Protein AF-A0A2X3KNA8-F1 (afdb_monomer)

Radius of gyration: 16.58 Å; Cα contacts (8 Å, |Δi|>4): 50; chains: 1; bounding box: 39×18×46 Å

Mean predicted aligned error: 5.2 Å

Organism: Klebsiella pneumoniae (NCBI:txid573)

Sequence (73 aa):
MRNAGRYDGMLGVLAAIEVVQRLHQQGRRLAKAIEIVGFGDEEGTRFGITLLGSRGVTGTWPESWLSQCDTDG

Foldseek 3Di:
DPCDDPCHQVVVLVVLVVVVVVCVVVVHDDPDDDDRDRFPAQVVPFQVDHPVRVCVVVVNDDPCSVVTHGPVD

Nearest PDB structures (foldseek):
  3n5f-assembly1_B  TM=9.463E-01  e=1.336E-02  Geobacillus stearothermophilus

Secondary structure (DSSP, 8-state):
-----TTTTHHHHHHHHHHHHHHHHTT---SS-------S-SS-TTTS-TTHHHHHHHT---GGGGG---TT-

Solvent-accessible surface area (backbone atoms only — not comparable to full-atom values): 4742 Å² total; per-residue (Å²): 118,96,74,76,56,102,51,61,72,57,47,61,52,52,50,53,51,50,53,54,50,52,35,55,76,69,70,56,80,67,100,60,89,88,85,89,82,82,66,48,53,53,75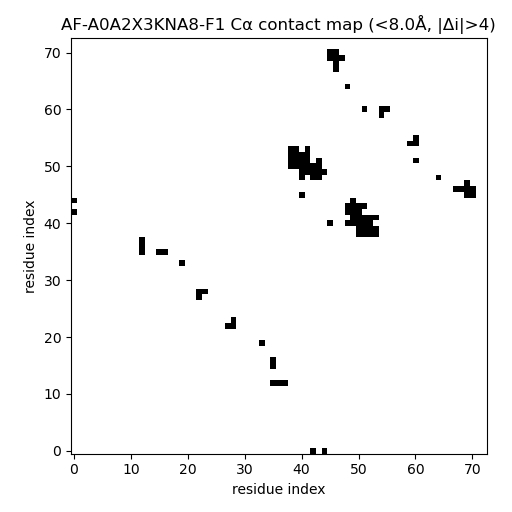,15,77,65,58,75,45,59,39,47,36,56,28,58,76,71,69,66,65,65,77,74,56,81,76,55,56,44,94,88,103

pLDDT: mean 89.55, std 9.44, range [49.91, 98.44]

InterPro domains:
  IPR002933 Peptidase M20 [PF01546] (5-59)
  IPR010158 N-carbamoyl-L-amino-acid amidohydrolase [PTHR32494] (3-72)

Structure (mmCIF, N/CA/C/O backbone):
data_AF-A0A2X3KNA8-F1
#
_entry.id   AF-A0A2X3KNA8-F1
#
loop_
_atom_site.group_PDB
_atom_site.id
_atom_site.ty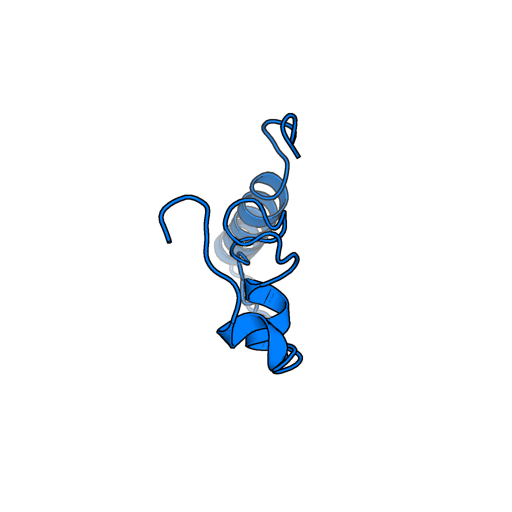pe_symbol
_atom_site.label_atom_id
_atom_site.label_alt_id
_atom_site.label_comp_id
_atom_site.label_asym_id
_atom_site.label_entity_id
_atom_site.label_seq_id
_atom_site.pdbx_PDB_ins_code
_atom_site.Cartn_x
_atom_site.Cartn_y
_atom_site.Cartn_z
_atom_site.occupancy
_atom_site.B_iso_or_equiv
_atom_site.auth_seq_id
_atom_site.auth_comp_id
_atom_site.auth_asym_id
_atom_site.auth_atom_id
_atom_site.pdbx_PDB_model_num
ATOM 1 N N . MET A 1 1 ? 16.758 0.113 -8.977 1.00 49.91 1 MET A N 1
ATOM 2 C CA . MET A 1 1 ? 17.422 0.956 -7.959 1.00 49.91 1 MET A CA 1
ATOM 3 C C . MET A 1 1 ? 18.102 0.035 -6.952 1.00 49.91 1 MET A C 1
ATOM 5 O O . MET A 1 1 ? 17.469 -0.921 -6.539 1.00 49.91 1 MET A O 1
ATOM 9 N N . ARG A 1 2 ? 19.398 0.198 -6.639 1.00 54.00 2 ARG A N 1
ATOM 10 C CA . ARG A 1 2 ? 20.147 -0.795 -5.827 1.00 54.00 2 ARG A CA 1
ATOM 11 C C . ARG A 1 2 ? 20.308 -0.449 -4.338 1.00 54.00 2 ARG A C 1
ATOM 13 O O . ARG A 1 2 ? 20.950 -1.214 -3.640 1.00 54.00 2 ARG A O 1
ATOM 20 N N . ASN A 1 3 ? 19.707 0.639 -3.849 1.00 61.38 3 ASN A N 1
ATOM 21 C CA . ASN A 1 3 ? 19.784 1.051 -2.439 1.00 61.38 3 ASN A CA 1
ATOM 22 C C . ASN A 1 3 ? 18.431 1.576 -1.920 1.00 61.38 3 ASN A C 1
ATOM 24 O O . ASN A 1 3 ? 18.369 2.673 -1.370 1.00 61.38 3 ASN A O 1
ATOM 28 N N . ALA A 1 4 ? 17.342 0.822 -2.102 1.00 67.38 4 ALA A N 1
ATOM 29 C CA . ALA A 1 4 ? 16.138 1.089 -1.316 1.00 67.38 4 ALA A CA 1
ATOM 30 C C . ALA A 1 4 ? 16.476 0.846 0.164 1.00 67.38 4 ALA A C 1
ATOM 32 O O . ALA A 1 4 ? 17.136 -0.140 0.514 1.00 67.38 4 ALA A O 1
ATOM 33 N N . GLY A 1 5 ? 16.115 1.790 1.031 1.00 81.44 5 GLY A N 1
ATOM 34 C CA . GLY A 1 5 ? 16.419 1.690 2.455 1.00 81.44 5 GLY A CA 1
ATOM 35 C C . GLY A 1 5 ? 15.718 0.482 3.079 1.00 81.44 5 GLY A C 1
ATOM 36 O O . GLY A 1 5 ? 14.663 0.059 2.623 1.00 81.44 5 GLY A O 1
ATOM 37 N N . ARG A 1 6 ? 16.243 -0.044 4.192 1.00 87.06 6 ARG A N 1
ATOM 38 C CA . ARG A 1 6 ? 15.654 -1.200 4.908 1.00 87.06 6 ARG A CA 1
ATOM 39 C C . ARG A 1 6 ? 14.196 -1.023 5.373 1.00 87.06 6 ARG A C 1
ATOM 41 O O . ARG A 1 6 ? 13.636 -1.953 5.936 1.00 87.06 6 ARG A O 1
ATOM 48 N N . TYR A 1 7 ? 13.645 0.181 5.252 1.00 90.62 7 TYR A N 1
ATOM 49 C CA . TYR A 1 7 ? 12.293 0.550 5.670 1.00 90.62 7 TYR A CA 1
ATOM 50 C C . TYR A 1 7 ? 11.404 0.944 4.487 1.00 90.62 7 TYR A C 1
ATOM 52 O O . TYR A 1 7 ? 10.208 1.156 4.679 1.00 90.62 7 TYR A O 1
ATOM 60 N N . ASP A 1 8 ? 11.982 1.045 3.293 1.00 89.81 8 ASP A N 1
ATOM 61 C CA . ASP A 1 8 ? 11.283 1.474 2.093 1.00 89.81 8 ASP A CA 1
ATOM 62 C C . ASP A 1 8 ? 10.228 0.433 1.692 1.00 89.81 8 ASP A C 1
ATOM 64 O O . ASP A 1 8 ? 10.477 -0.776 1.744 1.00 89.81 8 ASP A O 1
ATOM 68 N N . GLY A 1 9 ? 9.008 0.891 1.424 1.00 90.62 9 GLY A N 1
ATOM 69 C CA . GLY A 1 9 ? 7.804 0.064 1.273 1.00 90.62 9 GLY A CA 1
ATOM 70 C C . GLY A 1 9 ? 7.286 -0.570 2.576 1.00 90.62 9 GLY A C 1
ATOM 71 O O . GLY A 1 9 ? 6.173 -0.283 3.029 1.00 90.62 9 GLY A O 1
ATOM 72 N N . MET A 1 10 ? 8.077 -1.434 3.220 1.00 93.00 10 MET A N 1
ATOM 73 C CA . MET A 1 10 ? 7.592 -2.290 4.317 1.00 93.00 10 MET A CA 1
ATOM 74 C C . MET A 1 10 ? 7.153 -1.523 5.570 1.00 93.00 10 MET A C 1
ATOM 76 O O . MET A 1 10 ? 6.229 -1.963 6.258 1.00 93.00 10 MET A O 1
ATOM 80 N N . LEU A 1 11 ? 7.772 -0.372 5.867 1.00 95.50 11 LEU A N 1
ATOM 81 C CA . LEU A 1 11 ? 7.380 0.445 7.017 1.00 95.50 11 LEU A CA 1
ATOM 82 C C . LEU A 1 11 ? 5.938 0.944 6.881 1.00 95.50 11 LEU A C 1
ATOM 84 O O . LEU A 1 11 ? 5.200 0.925 7.863 1.00 95.50 11 LEU A O 1
ATOM 88 N N . GLY A 1 12 ? 5.523 1.345 5.676 1.00 95.31 12 GLY A N 1
ATOM 89 C CA . GLY A 1 12 ? 4.156 1.797 5.419 1.00 95.31 12 GLY A CA 1
ATOM 90 C C . GLY A 1 12 ? 3.130 0.687 5.655 1.00 95.31 12 GLY A C 1
ATOM 91 O O . GLY A 1 12 ? 2.124 0.904 6.332 1.00 95.31 12 GLY A O 1
ATOM 92 N N . VAL A 1 13 ? 3.424 -0.525 5.176 1.00 95.69 13 VAL A N 1
ATOM 93 C CA . VAL A 1 13 ? 2.557 -1.699 5.368 1.00 95.69 13 VAL A CA 1
ATOM 94 C C . VAL A 1 13 ? 2.440 -2.056 6.852 1.00 95.69 13 VAL A C 1
ATOM 96 O O . VAL A 1 13 ? 1.331 -2.225 7.360 1.00 95.69 13 VAL A O 1
ATOM 99 N N . LEU A 1 14 ? 3.563 -2.116 7.574 1.00 97.06 14 LEU A N 1
ATOM 100 C CA . LEU A 1 14 ? 3.564 -2.419 9.008 1.00 97.06 14 LEU A CA 1
ATOM 101 C C . LEU A 1 14 ? 2.848 -1.340 9.829 1.00 97.06 14 LEU A C 1
ATOM 103 O O . LEU A 1 14 ? 2.090 -1.672 10.739 1.00 97.06 14 LEU A O 1
ATOM 107 N N . ALA A 1 15 ? 3.033 -0.062 9.492 1.00 98.00 15 ALA A N 1
ATOM 108 C CA . ALA A 1 15 ? 2.334 1.034 10.154 1.00 98.00 15 ALA A CA 1
ATOM 109 C C . ALA A 1 15 ? 0.810 0.929 9.974 1.00 98.00 15 ALA A C 1
ATOM 111 O O . ALA A 1 15 ? 0.065 1.112 10.937 1.00 98.00 15 ALA A O 1
ATOM 112 N N . ALA A 1 16 ? 0.334 0.582 8.773 1.00 97.81 16 ALA A N 1
ATOM 113 C CA . ALA A 1 16 ? -1.092 0.388 8.514 1.00 97.81 16 ALA A CA 1
ATOM 114 C C . ALA A 1 16 ? -1.675 -0.789 9.319 1.00 97.81 16 ALA A C 1
ATOM 116 O O . ALA A 1 16 ? -2.756 -0.662 9.901 1.00 97.81 16 ALA A O 1
ATOM 117 N N . ILE A 1 17 ? -0.939 -1.904 9.409 1.00 98.06 17 ILE A N 1
ATOM 118 C CA . ILE A 1 17 ? -1.321 -3.061 10.235 1.00 98.06 17 ILE A CA 1
ATOM 119 C C . ILE A 1 17 ? -1.425 -2.654 11.706 1.00 98.06 17 ILE A C 1
ATOM 121 O O . ILE A 1 17 ? -2.431 -2.951 12.352 1.00 98.06 17 ILE A O 1
ATOM 125 N N . GLU A 1 18 ? -0.434 -1.924 12.222 1.00 98.31 18 GLU A N 1
ATOM 126 C CA . GLU A 1 18 ? -0.439 -1.473 13.613 1.00 98.31 18 GLU A CA 1
ATOM 127 C C . GLU A 1 18 ? -1.624 -0.540 13.900 1.00 98.31 18 GLU A C 1
ATOM 129 O O . GLU A 1 18 ? -2.302 -0.697 14.913 1.00 98.31 18 GLU A O 1
ATOM 134 N N . VAL A 1 19 ? -1.967 0.378 12.991 1.00 97.62 19 VAL A N 1
ATOM 135 C CA . VAL A 1 19 ? -3.149 1.245 13.147 1.00 97.62 19 VAL A CA 1
ATOM 136 C C . VAL A 1 19 ? -4.437 0.426 13.280 1.00 97.62 19 VAL A C 1
ATOM 138 O O . VAL A 1 19 ? -5.233 0.673 14.193 1.00 97.62 19 VAL A O 1
ATOM 141 N N . VAL A 1 20 ? -4.645 -0.565 12.409 1.00 97.81 20 VAL A N 1
ATOM 142 C CA . VAL A 1 20 ? -5.832 -1.434 12.467 1.00 97.81 20 VAL A CA 1
ATOM 143 C C . VAL A 1 20 ? -5.843 -2.262 13.753 1.00 97.81 20 VAL A C 1
ATOM 145 O O . VAL A 1 20 ? -6.880 -2.353 14.418 1.00 97.81 20 VAL A O 1
ATOM 148 N N . GLN A 1 21 ? -4.691 -2.793 14.163 1.00 98.06 21 GLN A N 1
ATOM 149 C CA . GLN A 1 21 ? -4.538 -3.517 15.423 1.00 98.06 21 GLN A CA 1
ATOM 150 C C . GLN A 1 21 ? -4.912 -2.646 16.633 1.00 98.06 21 GLN A C 1
ATOM 152 O O . GLN A 1 21 ? -5.646 -3.095 17.517 1.00 98.06 21 GLN A O 1
ATOM 157 N N . ARG A 1 22 ? -4.480 -1.380 16.669 1.00 98.31 22 ARG A N 1
ATOM 158 C CA . ARG A 1 22 ? -4.809 -0.444 17.757 1.00 98.31 22 ARG A CA 1
ATOM 159 C C . ARG A 1 22 ? -6.297 -0.112 17.812 1.00 98.31 22 ARG A C 1
ATOM 161 O O . ARG A 1 22 ? -6.866 -0.079 18.902 1.00 98.31 22 ARG A O 1
ATOM 168 N N . LEU A 1 23 ? -6.947 0.089 16.665 1.00 97.94 23 LEU A N 1
ATOM 169 C CA . LEU A 1 23 ? -8.400 0.292 16.607 1.00 97.94 23 LEU A CA 1
ATOM 170 C C . LEU A 1 23 ? -9.161 -0.926 17.145 1.00 97.94 23 LEU A C 1
ATOM 172 O O . LEU A 1 23 ? -10.105 -0.766 17.925 1.00 97.94 23 LEU A O 1
ATOM 176 N N . HIS A 1 24 ? -8.712 -2.131 16.783 1.00 97.1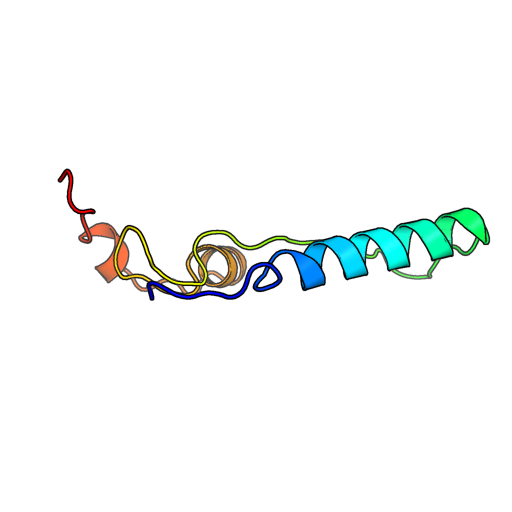9 24 HIS A N 1
ATOM 177 C CA . HIS A 1 24 ? -9.281 -3.381 17.275 1.00 97.19 24 HIS A CA 1
ATOM 178 C C . HIS A 1 24 ? -9.139 -3.524 18.798 1.00 97.19 24 HIS A C 1
ATOM 180 O O . HIS A 1 24 ? -10.132 -3.777 19.477 1.00 97.19 24 HIS A O 1
ATOM 186 N N . GLN A 1 25 ? -7.944 -3.282 19.349 1.00 98.44 25 GLN A N 1
ATOM 187 C CA . GLN A 1 25 ? -7.683 -3.331 20.797 1.00 98.44 25 GLN A CA 1
ATOM 188 C C . GLN A 1 25 ? -8.541 -2.336 21.595 1.00 98.44 25 GLN A C 1
ATOM 190 O O . GLN A 1 25 ? -8.910 -2.608 22.732 1.00 98.44 25 GLN A O 1
ATOM 195 N N . GLN A 1 26 ? -8.887 -1.192 21.000 1.00 98.19 26 GLN A N 1
ATOM 196 C CA . GLN A 1 26 ? -9.772 -0.192 21.607 1.00 98.19 26 GLN A CA 1
ATOM 197 C C . GLN A 1 26 ? -11.268 -0.531 21.467 1.00 98.19 26 GLN A C 1
ATOM 199 O O . GLN A 1 26 ? -12.109 0.253 21.903 1.00 98.19 26 GLN A O 1
ATOM 204 N N . GLY A 1 27 ? -11.625 -1.643 20.813 1.00 97.50 27 GLY A N 1
ATOM 205 C CA . GLY A 1 27 ? -13.016 -1.991 20.512 1.00 97.50 27 GLY A CA 1
ATOM 206 C C . GLY A 1 27 ? -13.701 -1.010 19.551 1.00 97.50 27 GLY A C 1
ATOM 207 O O . GLY A 1 27 ? -14.929 -0.973 19.468 1.00 97.50 27 GLY A O 1
ATOM 208 N N . ARG A 1 28 ? -12.932 -0.191 18.822 1.00 97.62 28 ARG A N 1
ATOM 209 C CA . ARG A 1 28 ? -13.466 0.867 17.959 1.00 97.62 28 ARG A CA 1
ATOM 210 C C . ARG A 1 28 ? -13.807 0.312 16.587 1.00 97.62 28 ARG A C 1
ATOM 212 O O . ARG A 1 28 ? -12.925 0.059 15.770 1.00 97.62 28 ARG A O 1
ATOM 219 N N . ARG A 1 29 ? -15.103 0.189 16.306 1.00 95.38 29 ARG A N 1
ATOM 220 C CA . ARG A 1 29 ? -15.590 -0.074 14.948 1.00 95.38 29 ARG A CA 1
ATOM 221 C C . ARG A 1 29 ? -15.830 1.230 14.205 1.00 95.38 29 ARG A C 1
ATOM 223 O O . ARG A 1 29 ? -16.445 2.152 14.734 1.00 95.38 29 ARG A O 1
ATOM 230 N N . LEU A 1 30 ? -15.333 1.294 12.978 1.00 96.06 30 LEU A N 1
ATOM 231 C CA . LEU A 1 30 ? -15.514 2.441 12.100 1.0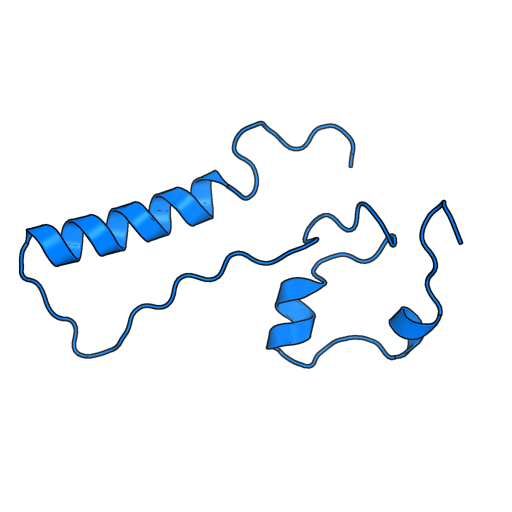0 96.06 30 LEU A CA 1
ATOM 232 C C . LEU A 1 30 ? -16.756 2.255 11.229 1.00 96.06 30 LEU A C 1
ATOM 234 O O . LEU A 1 30 ? -17.172 1.133 10.948 1.00 96.06 30 LEU A O 1
ATOM 238 N N . ALA A 1 31 ? -17.324 3.368 10.765 1.00 97.44 31 ALA A N 1
ATOM 239 C CA . ALA A 1 31 ? -18.471 3.356 9.856 1.00 97.44 31 ALA A CA 1
ATOM 240 C C . ALA A 1 31 ? -18.137 2.787 8.461 1.00 97.44 31 ALA A C 1
ATOM 242 O O . ALA A 1 31 ? -19.041 2.491 7.681 1.00 97.44 31 ALA A O 1
ATOM 243 N N . LYS A 1 32 ? -16.845 2.669 8.133 1.00 97.19 32 LYS A N 1
ATOM 244 C CA . LYS A 1 32 ? -16.317 2.141 6.872 1.00 97.19 32 LYS A CA 1
ATOM 245 C C . LYS A 1 32 ? -15.184 1.161 7.164 1.00 97.19 32 LYS A C 1
ATOM 247 O O . LYS A 1 32 ? -14.503 1.294 8.181 1.00 97.19 32 LYS A O 1
ATOM 252 N N . ALA A 1 33 ? -15.006 0.188 6.275 1.00 96.06 33 ALA A N 1
ATOM 253 C CA . ALA A 1 33 ? -13.891 -0.745 6.347 1.00 96.06 33 ALA A CA 1
ATOM 254 C C . ALA A 1 33 ? -12.557 -0.018 6.110 1.00 96.06 33 ALA A C 1
ATOM 256 O O . ALA A 1 33 ? -12.506 0.978 5.387 1.00 96.06 33 ALA A O 1
ATOM 257 N N . ILE A 1 34 ? -11.494 -0.535 6.724 1.00 96.12 34 ILE A N 1
ATOM 258 C CA . ILE A 1 34 ? -10.114 -0.200 6.375 1.00 96.12 34 ILE A CA 1
ATOM 259 C C . ILE A 1 34 ? -9.533 -1.426 5.683 1.00 96.12 34 ILE A C 1
ATOM 261 O O . ILE A 1 34 ? -9.588 -2.523 6.237 1.00 96.12 34 ILE A O 1
ATOM 265 N N . GLU A 1 35 ? -8.958 -1.218 4.507 1.00 95.56 35 GLU A N 1
ATOM 266 C CA . GLU A 1 35 ? -8.233 -2.239 3.759 1.00 95.56 35 GLU A CA 1
ATOM 267 C C . GLU A 1 35 ? -6.757 -1.857 3.705 1.00 95.56 35 GLU A C 1
ATOM 269 O O . GLU A 1 35 ? -6.406 -0.694 3.498 1.00 95.56 35 GLU A O 1
ATOM 274 N N . ILE A 1 36 ? -5.889 -2.841 3.923 1.00 95.88 36 ILE A N 1
ATOM 275 C CA . ILE A 1 36 ? -4.440 -2.670 3.839 1.00 95.88 36 ILE A CA 1
ATOM 276 C C . ILE A 1 36 ? -3.987 -3.368 2.566 1.00 95.88 36 ILE A C 1
ATOM 278 O O . ILE A 1 36 ? -4.229 -4.562 2.398 1.00 95.88 36 ILE A O 1
ATOM 282 N N . VAL A 1 37 ? -3.314 -2.630 1.687 1.00 94.38 37 VAL A N 1
ATOM 283 C CA . VAL A 1 37 ? -2.820 -3.146 0.409 1.00 94.38 37 VAL A CA 1
ATOM 284 C C . VAL A 1 37 ? -1.315 -2.922 0.335 1.00 94.38 37 VAL A C 1
ATOM 286 O O . VAL A 1 37 ? -0.847 -1.789 0.410 1.00 94.38 37 VAL A O 1
ATOM 289 N N . GLY A 1 38 ? -0.556 -4.009 0.194 1.00 93.81 38 GLY A N 1
ATOM 290 C CA . GLY A 1 38 ? 0.862 -3.962 -0.159 1.00 93.81 38 GLY A CA 1
ATOM 291 C C . GLY A 1 38 ? 1.016 -4.170 -1.660 1.00 93.81 38 GLY A C 1
ATOM 292 O O . GLY A 1 38 ? 0.744 -5.264 -2.152 1.00 93.81 38 GLY A O 1
ATOM 293 N N . PHE A 1 39 ? 1.423 -3.134 -2.394 1.00 92.00 39 PHE A N 1
ATOM 294 C CA . PHE A 1 39 ? 1.625 -3.237 -3.838 1.00 92.00 39 PHE A CA 1
ATOM 295 C C . PHE A 1 39 ? 2.955 -3.920 -4.167 1.00 92.00 39 PHE A C 1
ATOM 297 O O . PHE A 1 39 ? 3.988 -3.619 -3.574 1.00 92.00 39 PH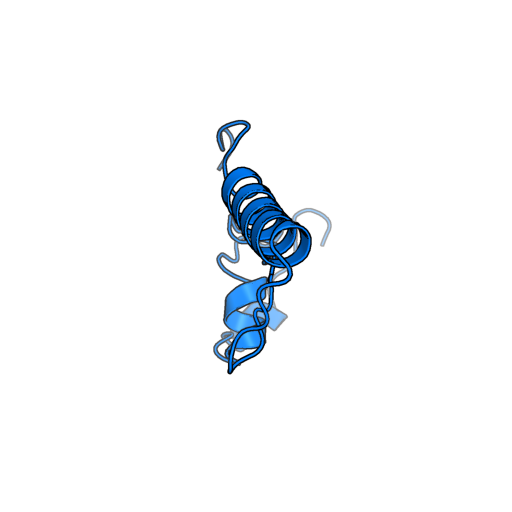E A O 1
ATOM 304 N N . GLY A 1 4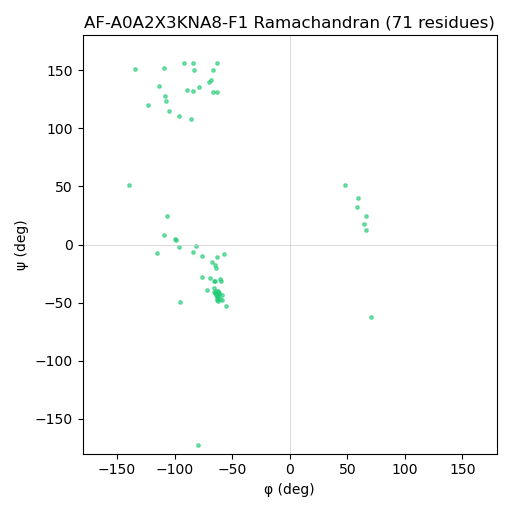0 ? 2.920 -4.841 -5.130 1.00 88.06 40 GLY A N 1
ATOM 305 C CA . GLY A 1 40 ? 4.114 -5.489 -5.665 1.00 88.06 40 GLY A CA 1
ATOM 306 C C . GLY A 1 40 ? 4.806 -4.652 -6.743 1.00 88.06 40 GLY A C 1
ATOM 307 O O . GLY A 1 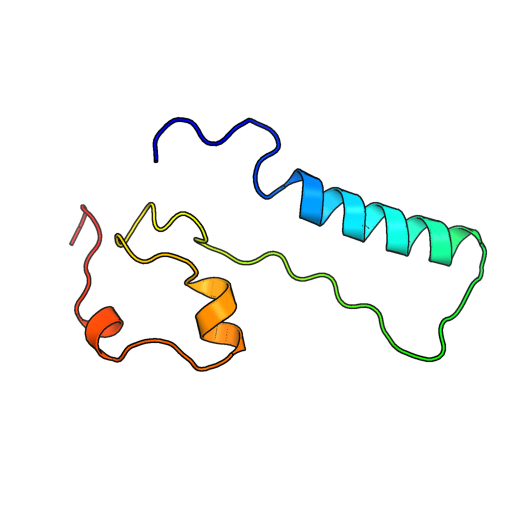40 ? 4.144 -3.925 -7.487 1.00 88.06 40 GLY A O 1
ATOM 308 N N . ASP A 1 41 ? 6.130 -4.815 -6.826 1.00 85.31 41 ASP A N 1
ATOM 309 C CA . ASP A 1 41 ? 7.021 -4.246 -7.853 1.00 85.31 41 ASP A CA 1
ATOM 310 C C . ASP A 1 41 ? 6.788 -2.743 -8.107 1.00 85.31 41 ASP A C 1
ATOM 312 O O . ASP A 1 41 ? 6.587 -2.280 -9.230 1.00 85.31 41 ASP A O 1
ATOM 316 N N . GLU A 1 42 ? 6.787 -1.965 -7.021 1.00 82.06 42 GLU A N 1
ATOM 317 C CA . GLU A 1 42 ? 6.759 -0.499 -7.081 1.00 82.06 42 GLU A CA 1
ATOM 318 C C . GLU A 1 42 ? 8.011 0.047 -7.786 1.00 82.06 42 GLU A C 1
ATOM 320 O O . GLU A 1 42 ? 7.916 0.884 -8.684 1.00 82.06 42 GLU A O 1
ATOM 325 N N . GLU A 1 43 ? 9.166 -0.507 -7.418 1.00 82.00 43 GLU A N 1
ATOM 326 C CA . GLU A 1 43 ? 10.508 -0.099 -7.842 1.00 82.00 43 GLU A CA 1
ATOM 327 C C . GLU A 1 43 ? 10.887 -0.539 -9.266 1.00 82.00 43 GLU A C 1
ATOM 329 O O . GLU A 1 43 ? 11.925 -0.127 -9.792 1.00 82.00 43 GLU A O 1
ATOM 334 N N . GLY A 1 44 ? 10.080 -1.404 -9.890 1.00 79.94 44 GLY A N 1
ATOM 335 C CA . GLY A 1 44 ? 10.287 -1.903 -11.250 1.00 79.94 44 GLY A CA 1
ATOM 336 C C . GLY A 1 44 ? 11.599 -2.637 -11.462 1.00 79.94 44 GLY A C 1
ATOM 337 O O . GLY A 1 44 ? 12.274 -2.466 -12.477 1.00 79.94 44 GLY A O 1
ATOM 338 N N . THR A 1 45 ? 11.985 -3.441 -10.477 1.00 82.12 45 THR A N 1
ATOM 339 C CA . THR A 1 45 ? 13.318 -4.061 -10.437 1.00 82.1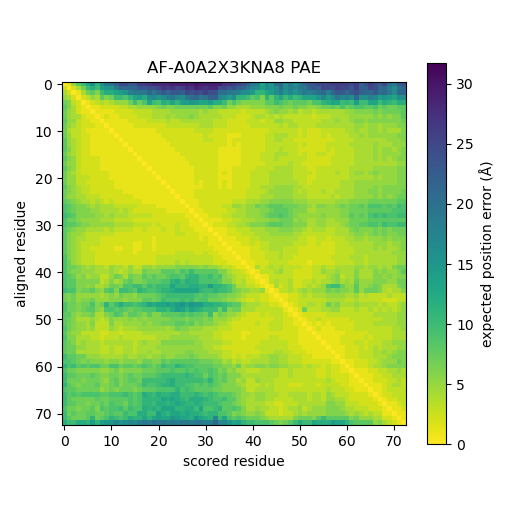2 45 THR A CA 1
ATOM 340 C C . THR A 1 45 ? 13.477 -5.233 -11.390 1.00 82.12 45 THR A C 1
ATOM 342 O O . THR A 1 45 ? 14.598 -5.490 -11.825 1.00 82.12 45 THR A O 1
ATOM 345 N N . ARG A 1 46 ? 12.381 -5.929 -11.710 1.00 82.94 46 ARG A N 1
ATOM 346 C CA . ARG A 1 46 ? 12.419 -7.168 -12.490 1.00 82.94 46 ARG A CA 1
ATOM 347 C C . ARG A 1 46 ? 12.184 -6.935 -13.980 1.00 82.94 46 ARG A C 1
ATOM 349 O O . ARG A 1 46 ? 12.978 -7.383 -14.793 1.00 82.94 46 ARG A O 1
ATOM 356 N N . PHE A 1 47 ? 11.136 -6.188 -14.320 1.00 84.75 47 PHE A N 1
ATOM 357 C CA . PHE A 1 47 ? 10.720 -5.956 -15.710 1.00 84.75 47 PHE A CA 1
ATOM 358 C C . PHE A 1 47 ? 10.985 -4.524 -16.201 1.00 84.75 47 PHE A C 1
ATOM 360 O O . PHE A 1 47 ? 10.491 -4.127 -17.251 1.00 84.75 47 PHE A O 1
ATOM 367 N N . GLY A 1 48 ? 11.689 -3.696 -15.417 1.00 81.62 48 GLY A N 1
ATOM 368 C CA . GLY A 1 48 ? 11.863 -2.268 -15.725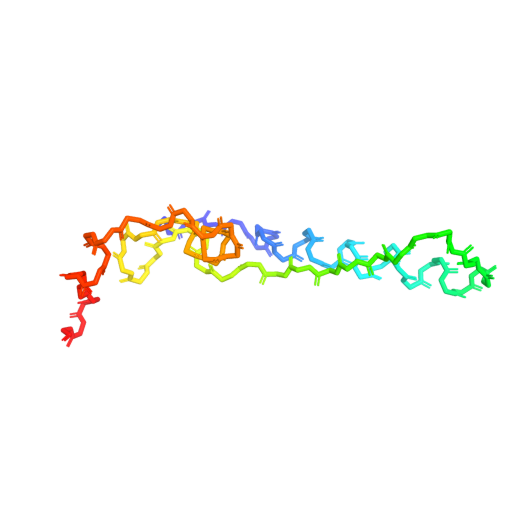 1.00 81.62 48 GLY A CA 1
ATOM 369 C C . GLY A 1 48 ? 10.561 -1.456 -15.664 1.00 81.62 48 GLY A C 1
ATOM 370 O O . GLY A 1 48 ? 10.517 -0.313 -16.119 1.00 81.62 48 GLY A O 1
ATOM 371 N N . ILE A 1 49 ? 9.496 -2.043 -15.112 1.00 84.75 49 ILE A N 1
ATOM 372 C CA . ILE A 1 49 ? 8.154 -1.471 -15.016 1.00 84.75 49 ILE A CA 1
ATOM 373 C C . ILE A 1 49 ? 7.892 -1.024 -13.579 1.00 84.75 49 ILE A C 1
ATOM 375 O O . ILE A 1 49 ? 7.777 -1.861 -12.694 1.00 84.75 49 ILE A O 1
ATOM 379 N N . THR A 1 50 ? 7.721 0.274 -13.342 1.00 86.31 50 THR A N 1
ATOM 380 C CA . THR A 1 50 ? 7.359 0.786 -12.013 1.00 86.31 50 THR A CA 1
ATOM 381 C C . THR A 1 50 ? 5.853 0.739 -11.762 1.00 86.31 50 THR A C 1
ATOM 383 O O . THR A 1 50 ? 5.043 0.804 -12.694 1.00 86.31 50 THR A O 1
ATOM 386 N N . LEU A 1 51 ? 5.474 0.695 -10.479 1.00 88.44 51 LEU A N 1
ATOM 387 C CA . LEU A 1 51 ? 4.078 0.763 -10.023 1.00 88.44 51 LEU A CA 1
ATOM 388 C C . LEU A 1 51 ? 3.191 -0.357 -10.592 1.00 88.44 51 LEU A C 1
ATOM 390 O O . LEU A 1 51 ? 1.997 -0.147 -10.822 1.00 88.44 51 LEU A O 1
ATOM 394 N N . LEU A 1 52 ? 3.760 -1.543 -10.822 1.00 88.94 52 LEU A N 1
ATOM 395 C CA . LEU A 1 52 ? 3.058 -2.670 -11.440 1.00 88.94 52 LEU A CA 1
ATOM 396 C C . LEU A 1 52 ? 1.774 -3.017 -10.673 1.00 88.94 52 LEU A C 1
ATOM 398 O O . LEU A 1 52 ? 0.685 -3.044 -11.250 1.00 88.94 52 LEU A O 1
ATOM 402 N N . GLY A 1 53 ? 1.889 -3.223 -9.357 1.00 89.50 53 GLY A N 1
ATOM 403 C CA . GLY A 1 53 ? 0.759 -3.604 -8.514 1.00 89.50 53 GLY A CA 1
ATOM 404 C C . GLY A 1 53 ? -0.337 -2.539 -8.451 1.00 89.50 53 GLY A C 1
ATOM 405 O O . GLY A 1 53 ? -1.516 -2.858 -8.601 1.00 89.50 53 GLY A O 1
ATOM 406 N N . SER A 1 54 ? 0.028 -1.269 -8.258 1.00 92.25 54 SER A N 1
ATOM 407 C CA . SER A 1 54 ? -0.959 -0.193 -8.111 1.00 92.25 54 SER A CA 1
ATOM 408 C C . SER A 1 54 ? -1.658 0.133 -9.427 1.00 92.25 54 SER A C 1
ATOM 410 O O . SER A 1 54 ? -2.878 0.287 -9.433 1.00 92.25 54 SER A O 1
ATOM 412 N N . ARG A 1 55 ? -0.935 0.127 -10.556 1.00 92.31 55 ARG A N 1
ATOM 413 C CA . ARG A 1 55 ? -1.540 0.281 -11.889 1.00 92.31 55 ARG A CA 1
ATOM 414 C C . ARG A 1 55 ? -2.440 -0.885 -12.266 1.00 92.31 55 ARG A C 1
ATOM 416 O O . ARG A 1 55 ? -3.436 -0.670 -12.953 1.00 92.31 55 ARG A O 1
ATOM 423 N N . GLY A 1 56 ? -2.127 -2.092 -11.791 1.00 90.56 56 GLY A N 1
ATOM 424 C CA . GLY A 1 56 ? -3.010 -3.242 -11.946 1.00 90.56 56 GLY A CA 1
ATOM 425 C C . GLY A 1 56 ? -4.333 -3.081 -11.214 1.00 90.56 56 GLY A C 1
ATOM 426 O O . GLY A 1 56 ? -5.385 -3.325 -11.795 1.00 90.56 56 GLY A O 1
ATOM 427 N N . VAL A 1 57 ? -4.299 -2.576 -9.980 1.00 92.50 57 VAL A N 1
ATOM 428 C CA . VAL A 1 57 ? -5.523 -2.294 -9.216 1.00 92.50 57 VAL A CA 1
ATOM 429 C C . VAL A 1 57 ? -6.348 -1.172 -9.848 1.00 92.50 57 VAL A C 1
ATOM 431 O O . VAL A 1 57 ? -7.573 -1.254 -9.865 1.00 92.50 57 VAL A O 1
ATOM 434 N N . THR A 1 58 ? -5.710 -0.137 -10.401 1.00 94.12 58 THR A N 1
ATOM 435 C CA . THR A 1 58 ? -6.428 0.975 -11.045 1.00 94.12 58 THR A CA 1
ATOM 436 C C . THR A 1 58 ? -6.817 0.708 -12.500 1.00 94.12 58 THR A C 1
ATOM 438 O O . THR A 1 58 ? -7.494 1.540 -13.099 1.00 94.12 58 THR A O 1
ATOM 441 N N . GLY A 1 59 ? -6.383 -0.411 -13.091 1.00 92.56 59 GLY A N 1
ATOM 442 C CA . GLY A 1 59 ? -6.622 -0.735 -14.501 1.00 92.56 59 GLY A CA 1
ATOM 443 C C . GLY A 1 59 ? -5.923 0.209 -15.489 1.00 92.56 59 GLY A C 1
ATOM 444 O O . GLY A 1 59 ? -6.382 0.368 -16.615 1.00 92.56 59 GLY A O 1
ATOM 445 N N . THR A 1 60 ? -4.834 0.865 -15.077 1.00 92.00 60 THR A N 1
ATOM 446 C CA . THR A 1 60 ? -4.114 1.881 -15.875 1.00 92.00 60 THR A CA 1
ATOM 447 C C . THR A 1 60 ? -2.778 1.374 -16.421 1.00 92.00 60 THR A C 1
ATOM 449 O O . THR A 1 60 ? -1.859 2.159 -16.678 1.00 92.00 60 THR A O 1
ATOM 452 N N . TRP A 1 61 ? -2.627 0.058 -16.590 1.00 89.44 61 TRP A N 1
ATOM 453 C CA . TRP A 1 61 ? -1.426 -0.494 -17.209 1.00 89.44 61 TRP A CA 1
ATOM 454 C C . TRP A 1 61 ? -1.369 -0.168 -18.718 1.00 89.44 61 TRP A C 1
ATOM 456 O O . TRP A 1 61 ? -2.386 -0.224 -19.410 1.00 89.44 61 TRP A O 1
ATOM 466 N N . PRO A 1 62 ? -0.191 0.175 -19.262 1.00 89.12 62 PRO A N 1
ATOM 467 C CA . PRO A 1 62 ? 0.053 0.220 -20.700 1.00 89.12 62 PRO A CA 1
ATOM 468 C C . PRO A 1 62 ? 0.046 -1.178 -21.329 1.00 89.12 62 PRO A C 1
ATOM 470 O O . PRO A 1 62 ? 0.629 -2.112 -20.785 1.00 89.12 62 PRO A O 1
ATOM 473 N N . GLU A 1 63 ? -0.514 -1.306 -22.532 1.00 89.50 63 GLU A N 1
ATOM 474 C CA . GLU A 1 63 ? -0.486 -2.560 -23.305 1.00 89.50 63 GLU A CA 1
ATOM 475 C C . GLU A 1 63 ? 0.948 -3.017 -23.638 1.00 89.50 63 GLU A C 1
ATOM 477 O O . GLU A 1 63 ? 1.241 -4.210 -23.665 1.00 89.50 63 GLU A O 1
ATOM 482 N N . SER A 1 64 ? 1.883 -2.068 -23.774 1.00 89.12 64 SER A N 1
ATOM 483 C CA . SER A 1 64 ? 3.306 -2.326 -24.039 1.00 89.12 64 SER A CA 1
ATOM 484 C C . SER A 1 64 ? 4.034 -3.101 -22.935 1.00 89.12 64 SER A C 1
ATOM 486 O O . SER A 1 64 ? 5.183 -3.495 -23.119 1.00 89.12 64 SER A O 1
ATOM 488 N N . TRP A 1 65 ? 3.422 -3.283 -21.763 1.00 88.94 65 TRP A N 1
ATOM 489 C CA . TRP A 1 65 ? 3.986 -4.123 -20.706 1.00 88.94 65 TRP A CA 1
ATOM 490 C C . TRP A 1 65 ? 3.971 -5.606 -21.070 1.00 88.94 65 TRP A C 1
ATOM 492 O O . TRP A 1 65 ? 4.864 -6.331 -20.648 1.00 88.94 65 TRP A O 1
ATOM 502 N N . LEU A 1 66 ? 3.018 -6.046 -21.898 1.00 87.25 66 LEU A N 1
ATOM 503 C CA . LEU A 1 66 ? 2.896 -7.447 -22.318 1.00 87.25 66 LEU A CA 1
ATOM 504 C C . LEU A 1 66 ? 4.096 -7.936 -23.139 1.00 87.25 66 LEU A C 1
ATOM 506 O O . LEU A 1 66 ? 4.314 -9.137 -23.248 1.00 87.25 66 LEU A O 1
ATOM 510 N N . SER A 1 67 ? 4.864 -7.013 -23.720 1.00 89.25 67 SER A N 1
ATOM 511 C CA . SER A 1 67 ? 6.067 -7.314 -24.495 1.00 89.25 67 SER A CA 1
ATOM 512 C C . SER A 1 67 ? 7.369 -7.150 -23.704 1.00 89.25 67 SER A C 1
ATOM 514 O O . SER A 1 67 ? 8.437 -7.230 -24.303 1.00 89.25 67 SER A O 1
ATOM 516 N N . GLN A 1 68 ? 7.312 -6.844 -22.403 1.00 87.12 68 GLN A N 1
ATOM 517 C CA . GLN A 1 68 ? 8.513 -6.751 -21.570 1.00 87.12 68 GLN A CA 1
ATOM 518 C C . GLN A 1 68 ? 8.911 -8.141 -21.064 1.00 87.12 68 GLN A C 1
ATOM 520 O O . GLN A 1 68 ? 8.079 -8.867 -20.524 1.00 87.12 68 GLN A O 1
ATOM 525 N N . CYS A 1 69 ? 10.191 -8.476 -21.198 1.00 86.50 69 CYS A N 1
ATOM 526 C CA . CYS A 1 69 ? 10.810 -9.661 -20.601 1.00 86.50 69 CYS A CA 1
ATOM 527 C C . CYS A 1 69 ? 11.742 -9.221 -19.468 1.00 86.50 69 CYS A C 1
ATOM 529 O O . CYS A 1 69 ? 12.274 -8.106 -19.502 1.00 86.50 69 CYS A O 1
ATOM 531 N N . ASP A 1 70 ? 11.936 -10.078 -18.464 1.00 87.06 70 ASP A N 1
ATOM 532 C CA . ASP A 1 70 ? 12.993 -9.849 -17.479 1.00 87.06 70 ASP A CA 1
ATOM 533 C C . ASP A 1 70 ? 14.353 -10.295 -18.046 1.00 87.06 70 ASP A C 1
ATOM 535 O O . ASP A 1 70 ? 14.500 -10.586 -19.236 1.00 87.06 70 ASP A O 1
ATOM 539 N N . THR A 1 71 ? 15.391 -10.288 -17.213 1.00 87.25 71 THR A N 1
ATOM 540 C CA . THR A 1 71 ? 16.744 -10.670 -17.635 1.00 87.25 71 THR A CA 1
ATOM 541 C C . THR A 1 71 ? 16.882 -12.135 -18.043 1.00 87.25 71 THR A C 1
ATOM 543 O O . THR A 1 71 ? 17.868 -12.463 -18.703 1.00 87.25 71 THR A O 1
ATOM 546 N N . ASP A 1 72 ? 15.932 -12.991 -17.664 1.00 89.31 72 ASP A N 1
ATOM 547 C CA . ASP A 1 72 ? 15.961 -14.428 -17.936 1.00 89.31 72 ASP A CA 1
ATOM 548 C C . ASP A 1 72 ? 15.158 -14.809 -19.199 1.00 89.31 72 ASP A C 1
ATOM 550 O O . ASP A 1 72 ? 15.201 -15.970 -19.618 1.00 89.31 72 ASP A O 1
ATOM 554 N N . GLY A 1 73 ? 14.513 -13.832 -19.853 1.00 74.88 73 GLY A N 1
ATOM 555 C CA . GLY A 1 73 ? 13.708 -14.013 -21.070 1.00 74.88 73 GLY A CA 1
ATOM 556 C C . GLY A 1 73 ? 12.256 -14.368 -20.788 1.00 74.88 73 GLY A C 1
ATOM 557 O O . GLY A 1 73 ? 11.650 -15.006 -21.677 1.00 74.88 73 GLY A O 1
#